Protein AF-A0A645JMU9-F1 (afdb_monomer_lite)

Organism: NCBI:txid1076179

InterPro domains:
  IPR045707 Protein of unknown function DUF6063 [PF19539] (2-125)

Sequence (129 aa):
MEFYNSQSVSSKSRDYIKVGEFLNIISDRLRDGIARADDNAEKGIAFENILERFEALKSTDNKSTSKTTKEGFINTILDFLDKQGLIYYIKGDDMIKSTKKLDSFMDWNLLNKNNYNRVLKALGEDIDE

Secondary structure (DSSP, 8-state):
----------S----PEEHHHHHHHHHHHHHHHHHHS-TT-TTS--HHHHHHHHHTSBP-SS----TTBHHHHHHHHHHHHHHTTSEEEETTTTEEEE-HHHHHHIIIIISSHHHHHHHHHHTT-----

Foldseek 3Di:
DDDDPPPPPPPPPVDWDALVNVLVVLLVLLVVLVVLDDPPPPPAPPSVVVNVQLVQQDDDPDCDLDCSHNNVVVVVVLVVCVVVVQWPQDPVRRIIGGDVVVVVCCVPACPPPVNVVVVCVNSNHDDDD

Radius of gyration: 18.77 Å; chains: 1; bounding box: 38×60×46 Å

Structure (mmCIF, N/CA/C/O backbone):
data_AF-A0A645JMU9-F1
#
_entry.id   AF-A0A645JMU9-F1
#
loop_
_atom_site.group_PDB
_atom_site.id
_atom_site.type_symbol
_atom_site.label_atom_id
_atom_site.label_alt_id
_atom_site.label_comp_id
_atom_site.label_asym_id
_atom_site.label_entity_id
_atom_site.label_seq_id
_atom_site.pdbx_PDB_ins_code
_atom_site.Cartn_x
_atom_site.Cartn_y
_atom_site.Cartn_z
_atom_site.occupancy
_atom_site.B_iso_or_equiv
_atom_site.auth_seq_id
_atom_site.auth_comp_id
_atom_site.auth_asym_id
_atom_site.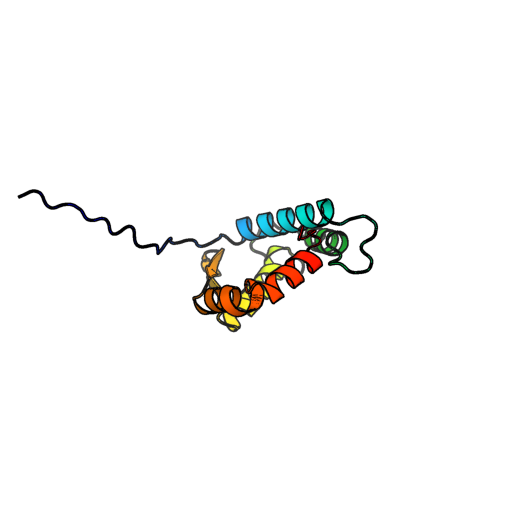auth_atom_id
_atom_site.pdbx_PDB_model_num
ATOM 1 N N . MET A 1 1 ? -17.376 -47.874 9.455 1.00 39.12 1 MET A N 1
ATOM 2 C CA . MET A 1 1 ? -17.869 -46.719 8.675 1.00 39.12 1 MET A CA 1
ATOM 3 C C . MET A 1 1 ? -16.979 -45.553 9.057 1.00 39.12 1 MET A C 1
ATOM 5 O O . MET A 1 1 ? -17.219 -44.907 10.066 1.00 39.12 1 MET A O 1
ATOM 9 N N . GLU A 1 2 ? -15.858 -45.401 8.359 1.00 40.09 2 GLU A N 1
ATOM 10 C CA . GLU A 1 2 ? -14.905 -44.328 8.643 1.00 40.09 2 GLU A CA 1
ATOM 11 C C . GLU A 1 2 ? -15.344 -43.089 7.869 1.00 40.09 2 GLU A C 1
ATOM 13 O O . GLU A 1 2 ? -15.391 -43.081 6.639 1.00 40.09 2 GLU A O 1
ATOM 18 N N . PHE A 1 3 ? -15.752 -42.063 8.612 1.00 38.88 3 PHE A N 1
ATOM 19 C CA . PHE A 1 3 ? -16.059 -40.755 8.062 1.00 38.88 3 PHE A CA 1
ATOM 20 C C . PHE A 1 3 ? -14.743 -40.113 7.625 1.00 38.88 3 PHE A C 1
ATOM 22 O O . PHE A 1 3 ? -13.937 -39.703 8.460 1.00 38.88 3 PHE A O 1
ATOM 29 N N . TYR A 1 4 ? -14.528 -40.025 6.311 1.00 44.44 4 TYR A N 1
ATOM 30 C CA . TYR A 1 4 ? -13.525 -39.134 5.746 1.00 44.44 4 TYR A CA 1
ATOM 31 C C . TYR A 1 4 ? -13.832 -37.725 6.244 1.00 44.44 4 TYR A C 1
ATOM 33 O O . TYR A 1 4 ? -14.839 -37.122 5.871 1.00 44.44 4 TYR A O 1
ATOM 41 N N . ASN A 1 5 ? -12.964 -37.211 7.111 1.00 48.78 5 ASN A N 1
ATOM 42 C CA . ASN A 1 5 ? -12.929 -35.806 7.463 1.00 48.78 5 ASN A CA 1
ATOM 43 C C . ASN A 1 5 ? -12.497 -35.048 6.202 1.00 48.78 5 ASN A C 1
ATOM 45 O O . ASN A 1 5 ? -11.313 -34.792 5.989 1.00 48.78 5 ASN A O 1
ATOM 49 N N . SER A 1 6 ? -13.453 -34.760 5.317 1.00 43.41 6 SER A N 1
ATOM 50 C CA . SER A 1 6 ? -13.262 -33.825 4.222 1.00 43.41 6 SER A CA 1
ATOM 51 C C . SER A 1 6 ? -13.115 -32.444 4.850 1.00 43.41 6 SER A C 1
ATOM 53 O O . SER A 1 6 ? -14.068 -31.667 4.934 1.00 43.41 6 SER A O 1
ATOM 55 N N . GLN A 1 7 ? -11.907 -32.134 5.319 1.00 45.12 7 GLN A N 1
ATOM 56 C CA . GLN A 1 7 ? -11.457 -30.759 5.333 1.00 45.12 7 GLN A CA 1
ATOM 57 C C . GLN A 1 7 ? -11.497 -30.308 3.879 1.00 45.12 7 GLN A C 1
ATOM 59 O O . GLN A 1 7 ? -10.565 -30.514 3.106 1.00 45.12 7 GLN A O 1
ATOM 64 N N . SER A 1 8 ? -12.629 -29.725 3.495 1.00 39.91 8 SER A N 1
ATOM 65 C CA . SER A 1 8 ? -12.686 -28.792 2.392 1.00 39.91 8 SER A CA 1
ATOM 66 C C . SER A 1 8 ? -11.651 -27.730 2.719 1.00 39.91 8 SER A C 1
ATOM 68 O O . SER A 1 8 ? -11.915 -26.814 3.500 1.00 39.91 8 SER A O 1
ATOM 70 N N . VAL A 1 9 ? -10.452 -27.878 2.162 1.00 41.41 9 VAL A N 1
ATOM 71 C CA . VAL A 1 9 ? -9.455 -26.817 2.103 1.00 41.41 9 VAL A CA 1
ATOM 72 C C . VAL A 1 9 ? -10.037 -25.787 1.138 1.00 41.41 9 VAL A C 1
ATOM 74 O O . VAL A 1 9 ? -9.699 -25.722 -0.037 1.00 41.41 9 VAL A O 1
ATOM 77 N N . SER A 1 10 ? -11.062 -25.065 1.594 1.00 43.91 10 SER A N 1
ATOM 78 C CA . SER A 1 10 ? -11.652 -23.984 0.826 1.00 43.91 10 SER A CA 1
ATOM 79 C C . SER A 1 10 ? -10.590 -22.897 0.768 1.00 43.91 10 SER A C 1
ATOM 81 O O . SER A 1 10 ? -10.087 -22.492 1.817 1.00 43.91 10 SER A O 1
ATOM 83 N N . SER A 1 11 ? -10.303 -22.386 -0.426 1.00 41.06 11 SER A N 1
ATOM 84 C CA . SER A 1 11 ? -9.356 -21.299 -0.716 1.00 41.06 11 SER A CA 1
ATOM 85 C C . SER A 1 11 ? -9.689 -19.960 -0.040 1.00 41.06 11 SER A C 1
ATOM 87 O O . SER A 1 11 ? -9.151 -18.924 -0.415 1.00 41.06 11 SER A O 1
ATOM 89 N N . LYS A 1 12 ? -10.563 -19.939 0.975 1.00 45.72 12 LYS A N 1
ATOM 90 C CA . LYS A 1 12 ? -10.631 -18.846 1.944 1.00 45.72 12 LYS A CA 1
ATOM 91 C C . LYS A 1 12 ? -9.401 -18.903 2.843 1.00 45.72 12 LYS A C 1
ATOM 93 O O . LYS A 1 12 ? -9.518 -19.140 4.045 1.00 45.72 12 LYS A O 1
ATOM 98 N N . SER A 1 13 ? -8.235 -18.646 2.263 1.00 42.97 13 SER A N 1
ATOM 99 C CA . SER A 1 13 ? -7.129 -18.191 3.078 1.00 42.97 13 SER A CA 1
ATOM 100 C C . SER A 1 13 ? -7.578 -16.896 3.752 1.00 42.97 13 SER A C 1
ATOM 102 O O . SER A 1 13 ? -8.106 -15.972 3.121 1.00 42.97 13 SER A O 1
ATOM 104 N N . ARG A 1 14 ? -7.494 -16.871 5.079 1.00 55.12 14 ARG A N 1
ATOM 105 C CA . ARG A 1 14 ? -7.672 -15.667 5.888 1.00 55.12 14 ARG A CA 1
ATOM 106 C C . ARG A 1 14 ? -6.414 -14.810 5.732 1.00 55.12 14 ARG A C 1
ATOM 108 O O . ARG A 1 14 ? -5.779 -14.499 6.729 1.00 55.12 14 ARG A O 1
ATOM 115 N N . ASP A 1 15 ? -6.063 -14.428 4.513 1.00 69.94 15 ASP A N 1
ATOM 116 C CA . ASP A 1 15 ? -4.858 -13.635 4.299 1.00 69.94 15 ASP A CA 1
ATOM 117 C C . ASP A 1 15 ? -5.229 -12.174 4.502 1.00 69.94 15 ASP A C 1
ATOM 119 O O . ASP A 1 15 ? -5.650 -11.452 3.599 1.00 69.94 15 ASP A O 1
ATOM 123 N N . TYR A 1 16 ? -5.210 -11.787 5.773 1.00 82.69 16 TYR A N 1
ATOM 124 C CA . TYR A 1 16 ? -5.047 -10.398 6.142 1.00 82.69 16 TYR A CA 1
ATOM 125 C C . TYR A 1 16 ? -3.551 -10.101 6.162 1.00 82.69 16 TYR A C 1
ATOM 127 O O . TYR A 1 16 ? -2.758 -10.922 6.615 1.00 82.69 16 TYR A O 1
ATOM 135 N N . ILE A 1 17 ? -3.179 -8.907 5.728 1.00 90.31 17 ILE A N 1
ATOM 136 C CA . ILE A 1 17 ? -1.835 -8.380 5.926 1.00 90.31 17 ILE A CA 1
ATOM 137 C C . ILE A 1 17 ? -1.866 -7.377 7.074 1.00 90.31 17 ILE A C 1
ATOM 139 O O . ILE A 1 17 ? -2.796 -6.572 7.194 1.00 90.31 17 ILE A O 1
ATOM 143 N N . LYS A 1 18 ? -0.869 -7.441 7.957 1.00 91.25 18 LYS A N 1
ATOM 144 C CA . LYS A 1 18 ? -0.711 -6.438 9.013 1.00 91.25 18 LYS A CA 1
ATOM 145 C C . LYS A 1 18 ? -0.171 -5.142 8.417 1.00 91.25 18 LYS A C 1
ATOM 147 O O . LYS A 1 18 ? 0.714 -5.186 7.574 1.00 91.25 18 LYS A O 1
ATOM 152 N N . VAL A 1 19 ? -0.637 -3.979 8.880 1.00 89.56 19 VAL A N 1
ATOM 153 C CA . VAL A 1 19 ? -0.154 -2.682 8.358 1.00 89.56 19 VAL A CA 1
ATOM 154 C C . VAL A 1 19 ? 1.367 -2.566 8.480 1.00 89.56 19 VAL A C 1
ATOM 156 O O . VAL A 1 19 ? 2.010 -2.148 7.527 1.00 89.56 19 VAL A O 1
ATOM 159 N N . GLY 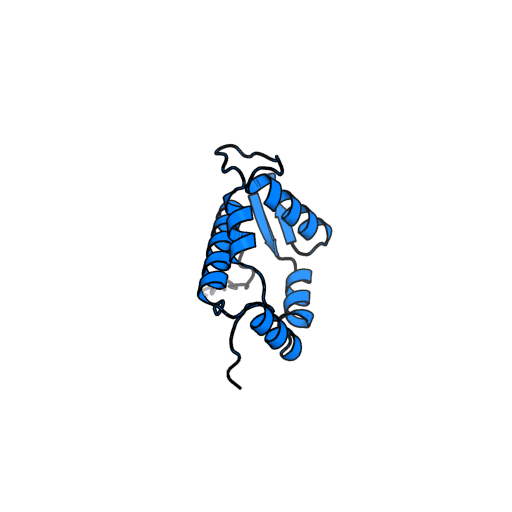A 1 20 ? 1.960 -3.010 9.594 1.00 88.38 20 GLY A N 1
ATOM 160 C CA . GLY A 1 20 ? 3.419 -3.019 9.756 1.00 88.38 20 GLY A CA 1
ATOM 161 C C . GLY A 1 20 ? 4.152 -3.892 8.729 1.00 88.38 20 GLY A C 1
ATOM 162 O O . GLY A 1 20 ? 5.182 -3.490 8.204 1.00 88.38 20 GLY A O 1
ATOM 163 N N . GLU A 1 21 ? 3.594 -5.052 8.381 1.00 90.06 21 GLU A N 1
ATOM 164 C CA . GLU A 1 21 ? 4.126 -5.903 7.308 1.00 90.06 21 GLU A CA 1
ATOM 165 C C . GLU A 1 21 ? 3.981 -5.219 5.944 1.00 90.06 21 GLU A C 1
ATOM 167 O O . GLU A 1 21 ? 4.923 -5.188 5.159 1.00 90.06 21 GLU A O 1
ATOM 172 N N . PHE A 1 22 ? 2.833 -4.587 5.693 1.00 91.06 22 PHE A N 1
ATOM 173 C CA . PHE A 1 22 ? 2.590 -3.834 4.468 1.00 91.06 22 PHE A CA 1
ATOM 174 C C . PHE A 1 22 ? 3.575 -2.668 4.289 1.00 91.06 22 PHE A C 1
ATOM 176 O O . PHE A 1 22 ? 4.040 -2.438 3.176 1.00 91.06 22 PHE A O 1
ATOM 183 N N . LEU A 1 23 ? 3.950 -1.974 5.371 1.00 90.00 23 LEU A N 1
ATOM 184 C CA . LEU A 1 23 ? 4.989 -0.937 5.342 1.00 90.00 23 LEU A CA 1
ATOM 185 C C . LEU A 1 23 ? 6.336 -1.491 4.868 1.00 90.00 23 LEU A C 1
ATOM 187 O O . LEU A 1 23 ? 6.977 -0.875 4.017 1.00 90.00 23 LEU A O 1
ATOM 191 N N . ASN A 1 24 ? 6.736 -2.658 5.377 1.00 90.25 24 ASN A N 1
ATOM 192 C CA . ASN A 1 24 ? 7.982 -3.306 4.967 1.00 90.25 24 ASN A CA 1
ATOM 193 C C . ASN A 1 24 ? 7.937 -3.691 3.484 1.00 90.25 24 ASN A C 1
ATOM 195 O O . ASN A 1 24 ? 8.861 -3.367 2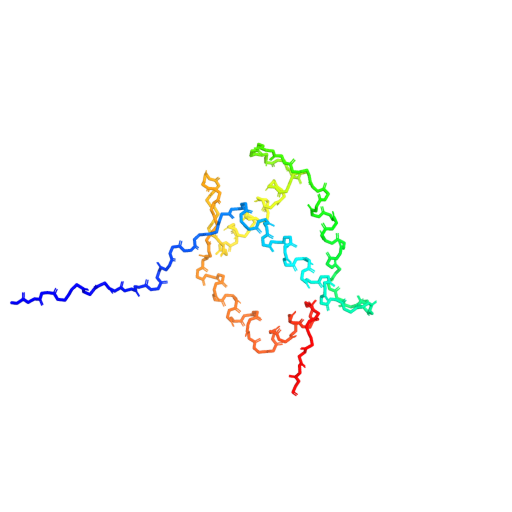.743 1.00 90.25 24 ASN A O 1
ATOM 199 N N . ILE A 1 25 ? 6.821 -4.278 3.032 1.00 92.19 25 ILE A N 1
ATOM 200 C CA . ILE A 1 25 ? 6.624 -4.615 1.616 1.00 92.19 25 ILE A CA 1
ATOM 201 C C . ILE A 1 25 ? 6.746 -3.369 0.734 1.00 92.19 25 ILE A C 1
ATOM 203 O O . ILE A 1 25 ? 7.361 -3.442 -0.324 1.00 92.19 25 ILE A O 1
ATOM 207 N N . ILE A 1 26 ? 6.189 -2.223 1.141 1.00 90.50 26 ILE A N 1
ATOM 208 C CA . ILE A 1 26 ? 6.332 -0.973 0.381 1.00 90.50 26 ILE A CA 1
ATOM 209 C C . ILE A 1 26 ? 7.808 -0.590 0.253 1.00 90.50 26 ILE A C 1
ATOM 211 O O . ILE A 1 26 ? 8.265 -0.363 -0.866 1.00 90.50 26 ILE A O 1
ATOM 215 N N . SER A 1 27 ? 8.557 -0.542 1.360 1.00 90.56 27 SER A N 1
ATOM 216 C CA . SER A 1 27 ? 9.987 -0.203 1.318 1.00 90.56 27 SER A CA 1
ATOM 217 C C . SER A 1 27 ? 10.769 -1.162 0.417 1.00 90.56 27 SER A C 1
ATOM 219 O O . SER A 1 27 ? 11.575 -0.712 -0.394 1.00 90.56 27 SER A O 1
ATOM 221 N N . ASP A 1 28 ? 10.504 -2.465 0.503 1.00 92.12 28 ASP A N 1
ATOM 222 C CA . ASP A 1 28 ? 11.197 -3.469 -0.309 1.00 92.12 28 ASP A CA 1
ATOM 223 C C . ASP A 1 28 ? 10.846 -3.338 -1.794 1.00 92.12 28 ASP A C 1
ATOM 225 O O . ASP A 1 28 ? 11.736 -3.326 -2.638 1.00 92.12 28 ASP A O 1
ATOM 229 N N . ARG A 1 29 ? 9.570 -3.118 -2.136 1.00 89.50 29 ARG A N 1
ATOM 230 C CA . ARG A 1 29 ? 9.154 -2.906 -3.532 1.00 89.50 29 ARG A CA 1
ATOM 231 C C . ARG A 1 29 ? 9.705 -1.624 -4.136 1.00 89.50 29 ARG A C 1
ATOM 233 O O . ARG A 1 29 ? 10.007 -1.608 -5.328 1.00 89.50 29 ARG A O 1
ATOM 240 N N . LEU A 1 30 ? 9.846 -0.565 -3.343 1.00 90.06 30 LEU A N 1
ATOM 241 C CA . LEU A 1 30 ? 10.492 0.665 -3.793 1.00 90.06 30 LEU A CA 1
ATOM 242 C C . LEU A 1 30 ? 11.988 0.439 -4.052 1.00 90.06 30 LEU A C 1
ATOM 244 O O . LEU A 1 30 ? 12.481 0.874 -5.086 1.00 90.06 30 LEU A O 1
ATOM 248 N N . ARG A 1 31 ? 12.690 -0.293 -3.174 1.00 90.31 31 ARG A N 1
ATOM 249 C CA . ARG A 1 31 ? 14.100 -0.675 -3.385 1.00 90.31 31 ARG A CA 1
ATOM 250 C C . ARG A 1 31 ? 14.283 -1.558 -4.615 1.00 90.31 31 ARG A C 1
ATOM 252 O O . ARG A 1 31 ? 15.172 -1.286 -5.414 1.00 90.31 31 ARG A O 1
ATOM 259 N N . ASP A 1 32 ? 13.422 -2.558 -4.797 1.00 88.25 32 ASP A N 1
ATOM 260 C CA . ASP A 1 32 ? 13.427 -3.397 -5.996 1.00 88.25 32 ASP A CA 1
ATOM 261 C C . ASP A 1 32 ? 13.229 -2.548 -7.264 1.00 88.25 32 ASP A C 1
ATOM 263 O O . ASP A 1 32 ? 13.871 -2.787 -8.282 1.00 88.25 32 ASP A O 1
ATOM 267 N N . GLY A 1 33 ? 12.331 -1.557 -7.209 1.00 84.75 33 GLY A N 1
ATOM 268 C CA . GLY A 1 33 ? 12.080 -0.626 -8.310 1.00 84.75 33 GLY A CA 1
ATOM 269 C C . GLY A 1 33 ? 13.287 0.249 -8.645 1.00 84.75 33 GLY A C 1
ATOM 270 O O . GLY A 1 33 ? 13.552 0.468 -9.819 1.00 84.75 33 GLY A O 1
ATOM 271 N N . ILE A 1 34 ? 14.055 0.691 -7.642 1.00 85.69 34 ILE A N 1
ATOM 272 C CA . ILE A 1 34 ? 15.332 1.398 -7.854 1.00 85.69 34 ILE A CA 1
ATOM 273 C C . ILE A 1 34 ? 16.355 0.464 -8.503 1.00 85.69 34 ILE A C 1
ATOM 275 O O . ILE A 1 34 ? 16.994 0.849 -9.470 1.00 85.69 34 ILE A O 1
ATOM 279 N N . ALA A 1 35 ? 16.487 -0.769 -8.008 1.00 85.00 35 ALA A N 1
ATOM 280 C CA . ALA A 1 35 ? 17.450 -1.734 -8.541 1.00 85.00 35 ALA A CA 1
ATOM 281 C C . ALA A 1 35 ? 17.148 -2.159 -9.989 1.00 85.00 35 ALA A C 1
ATOM 283 O O . ALA A 1 35 ? 18.063 -2.537 -10.714 1.00 85.00 35 ALA A O 1
ATOM 284 N N . ARG A 1 36 ? 15.872 -2.121 -10.394 1.00 78.31 36 ARG A N 1
ATOM 285 C CA . ARG A 1 36 ? 15.424 -2.392 -11.768 1.00 78.31 36 ARG A CA 1
ATOM 286 C C . ARG A 1 36 ? 15.429 -1.160 -12.670 1.00 78.31 36 ARG A C 1
ATOM 288 O O . ARG A 1 36 ? 15.353 -1.311 -13.883 1.00 78.31 36 ARG A O 1
ATOM 295 N N . ALA A 1 37 ? 15.463 0.045 -12.107 1.00 72.50 37 ALA A N 1
ATOM 296 C CA . ALA A 1 37 ? 15.472 1.259 -12.901 1.00 72.50 37 ALA A CA 1
ATOM 297 C C . ALA A 1 37 ? 16.844 1.423 -13.569 1.00 72.50 37 ALA A C 1
ATOM 299 O O . ALA A 1 37 ? 17.844 1.651 -12.896 1.00 72.50 37 ALA A O 1
ATOM 300 N N . ASP A 1 38 ? 16.878 1.332 -14.897 1.00 64.88 38 ASP A N 1
ATOM 301 C CA . ASP A 1 38 ? 18.042 1.739 -15.681 1.00 64.88 38 ASP A CA 1
ATOM 302 C C . ASP A 1 38 ? 18.321 3.241 -15.482 1.00 64.88 38 ASP A C 1
ATOM 304 O O . ASP A 1 38 ? 17.393 4.058 -15.493 1.00 64.88 38 ASP A O 1
ATOM 308 N N . ASP A 1 39 ? 19.602 3.626 -15.405 1.00 55.91 39 ASP A N 1
ATOM 309 C CA . ASP A 1 39 ? 20.085 5.014 -15.217 1.00 55.91 39 ASP A CA 1
ATOM 310 C C . ASP A 1 39 ? 19.538 6.025 -16.260 1.00 55.91 39 ASP A C 1
ATOM 312 O O . ASP A 1 39 ? 19.678 7.238 -16.107 1.00 55.91 39 ASP A O 1
ATOM 316 N N . ASN A 1 40 ? 18.893 5.548 -17.332 1.00 51.03 40 ASN A N 1
ATOM 317 C CA . ASN A 1 40 ? 18.330 6.344 -18.428 1.00 51.03 40 ASN A CA 1
ATOM 318 C C . ASN A 1 40 ? 16.809 6.599 -18.315 1.00 51.03 40 ASN A C 1
ATOM 320 O O . ASN A 1 40 ? 16.160 6.986 -19.295 1.00 51.03 40 ASN A O 1
ATOM 324 N N . ALA A 1 41 ? 16.196 6.370 -17.152 1.00 53.00 41 ALA A N 1
ATOM 325 C CA . ALA A 1 41 ? 14.743 6.407 -16.989 1.00 53.00 41 ALA A CA 1
ATOM 326 C C . ALA A 1 41 ? 14.144 7.825 -16.833 1.00 53.00 41 ALA A C 1
ATOM 328 O O . ALA A 1 41 ? 13.453 8.119 -15.860 1.00 53.00 41 ALA A O 1
ATOM 329 N N . GLU A 1 42 ? 14.263 8.686 -17.851 1.00 53.75 42 GLU A N 1
ATOM 330 C CA . GLU A 1 42 ? 13.450 9.920 -17.953 1.00 53.75 42 GLU A CA 1
ATOM 331 C C . GLU A 1 42 ? 11.932 9.641 -18.123 1.00 53.75 42 GLU A C 1
ATOM 333 O O . GLU A 1 42 ? 11.120 10.566 -18.116 1.00 53.75 42 GLU A O 1
ATOM 338 N N . LYS A 1 43 ? 11.510 8.375 -18.292 1.00 57.38 43 LYS A N 1
ATOM 339 C CA . LYS A 1 43 ? 10.116 7.990 -18.612 1.00 57.38 43 LYS A CA 1
ATOM 340 C C . LYS A 1 43 ? 9.447 7.032 -17.612 1.00 57.38 43 LYS A C 1
ATOM 342 O O . LYS A 1 43 ? 8.336 6.576 -17.885 1.00 57.38 43 LYS A O 1
ATOM 347 N N . GLY A 1 44 ? 10.094 6.725 -16.486 1.00 68.62 44 GLY A N 1
ATOM 348 C CA . GLY A 1 44 ? 9.615 5.753 -15.492 1.00 68.62 44 GLY A CA 1
ATOM 349 C C . GLY A 1 44 ? 9.059 6.369 -14.203 1.00 68.62 44 GLY A C 1
ATOM 350 O O . GLY A 1 44 ? 9.011 7.587 -14.030 1.00 68.62 44 GLY A O 1
ATOM 351 N N . ILE A 1 45 ? 8.635 5.511 -13.271 1.00 79.81 45 ILE A N 1
ATOM 352 C CA . ILE A 1 45 ? 8.352 5.916 -11.888 1.00 79.81 45 ILE A CA 1
ATOM 353 C C . ILE A 1 45 ? 9.678 6.281 -11.210 1.00 79.81 45 ILE A C 1
ATOM 355 O O . ILE A 1 45 ? 10.605 5.478 -11.184 1.00 79.81 45 ILE A O 1
ATOM 359 N N . ALA A 1 46 ? 9.761 7.472 -10.613 1.00 85.81 46 ALA A N 1
ATOM 360 C CA . ALA A 1 46 ? 10.931 7.896 -9.844 1.00 85.81 46 ALA A CA 1
ATOM 361 C C . ALA A 1 46 ? 10.957 7.212 -8.461 1.00 85.81 46 ALA A C 1
ATOM 363 O O . ALA A 1 46 ? 10.642 7.835 -7.444 1.00 85.81 46 ALA A O 1
ATOM 364 N N . PHE A 1 47 ? 11.282 5.915 -8.434 1.00 86.19 47 PHE A N 1
ATOM 365 C CA . PHE A 1 47 ? 11.277 5.091 -7.221 1.00 86.19 47 PHE A CA 1
ATOM 366 C C . PHE A 1 47 ? 12.179 5.654 -6.117 1.00 86.19 47 PHE A C 1
ATOM 368 O O . PHE A 1 47 ? 11.775 5.641 -4.957 1.00 86.19 47 PHE A O 1
ATOM 375 N N . GLU A 1 48 ? 13.336 6.220 -6.473 1.00 87.81 48 GLU A N 1
ATOM 376 C CA . GLU A 1 48 ? 14.265 6.853 -5.528 1.00 87.81 48 GLU A CA 1
ATOM 377 C C . GLU A 1 48 ? 13.615 8.034 -4.794 1.00 87.81 48 GLU A C 1
ATOM 379 O O . GLU A 1 48 ? 13.563 8.047 -3.565 1.00 87.81 48 GLU A O 1
ATOM 384 N N . ASN A 1 49 ? 12.988 8.954 -5.536 1.00 88.69 49 ASN A N 1
ATOM 385 C CA . ASN A 1 49 ? 12.271 10.097 -4.963 1.00 88.69 49 ASN A CA 1
ATOM 386 C C . ASN A 1 49 ? 11.115 9.664 -4.045 1.00 88.69 49 ASN A C 1
ATOM 388 O O . ASN A 1 49 ? 10.809 10.334 -3.055 1.00 88.69 49 ASN A O 1
ATOM 392 N N . ILE A 1 50 ? 10.419 8.573 -4.390 1.00 89.81 50 ILE A N 1
ATOM 393 C CA . ILE A 1 50 ? 9.318 8.046 -3.573 1.00 89.81 50 ILE A CA 1
ATOM 394 C C . ILE A 1 50 ? 9.869 7.396 -2.303 1.00 89.81 50 ILE A C 1
ATOM 396 O O . ILE A 1 50 ? 9.334 7.656 -1.225 1.00 89.81 50 ILE A O 1
ATOM 400 N N . LEU A 1 51 ? 10.935 6.596 -2.412 1.00 90.44 51 LEU A N 1
ATOM 401 C CA . LEU A 1 51 ? 11.580 5.952 -1.270 1.00 90.44 51 LEU A CA 1
ATOM 402 C C . LEU A 1 51 ? 12.138 6.986 -0.296 1.00 90.44 51 LEU A C 1
ATOM 404 O O . LEU A 1 51 ? 11.857 6.893 0.893 1.00 90.44 51 LEU A O 1
ATOM 408 N N . GLU A 1 52 ? 12.850 8.000 -0.787 1.00 89.19 52 GLU A N 1
ATOM 409 C CA . GLU A 1 52 ? 13.396 9.074 0.048 1.00 89.19 52 GLU A CA 1
ATOM 410 C C . GLU A 1 52 ? 12.282 9.771 0.839 1.00 89.19 52 GLU A C 1
ATOM 412 O O . GLU A 1 52 ? 12.363 9.915 2.060 1.00 89.19 52 GLU A O 1
ATOM 417 N N . ARG A 1 53 ? 11.183 10.139 0.168 1.00 89.12 53 ARG A N 1
ATOM 418 C CA . ARG A 1 53 ? 10.032 10.770 0.829 1.00 89.12 53 ARG A CA 1
ATOM 419 C C . ARG A 1 53 ? 9.343 9.843 1.821 1.00 89.12 53 ARG A C 1
ATOM 421 O O . ARG A 1 53 ? 8.875 10.318 2.853 1.00 89.12 53 ARG A O 1
ATOM 428 N N . PHE A 1 54 ? 9.248 8.554 1.508 1.00 89.06 54 PHE A N 1
ATOM 429 C CA . PHE A 1 54 ? 8.623 7.567 2.380 1.00 89.06 54 PHE A CA 1
ATOM 430 C C . PHE A 1 54 ? 9.462 7.309 3.636 1.00 89.06 54 PHE A C 1
ATOM 432 O O . PHE A 1 54 ? 8.921 7.268 4.739 1.00 89.06 54 PHE A O 1
ATOM 439 N N . GLU A 1 55 ? 10.782 7.201 3.494 1.00 87.06 55 GLU A N 1
ATOM 440 C CA . GLU A 1 55 ? 11.716 7.008 4.606 1.00 87.06 55 GLU A CA 1
ATOM 441 C C . GLU A 1 55 ? 11.908 8.281 5.448 1.00 87.06 55 GLU A C 1
ATOM 443 O O . GLU A 1 55 ? 12.134 8.182 6.651 1.00 87.06 55 GLU A O 1
ATOM 448 N N . ALA A 1 56 ? 11.733 9.471 4.862 1.00 86.88 56 ALA A N 1
ATOM 449 C CA . ALA A 1 56 ? 11.756 10.747 5.584 1.00 86.88 56 ALA A CA 1
ATOM 450 C C . ALA A 1 56 ? 10.548 10.958 6.520 1.00 86.88 56 ALA A C 1
ATOM 452 O O . ALA A 1 56 ? 10.570 11.852 7.375 1.00 86.88 56 ALA A O 1
ATOM 453 N N . LEU A 1 57 ? 9.478 10.168 6.374 1.00 85.62 57 LEU A N 1
ATOM 454 C CA . LEU A 1 57 ? 8.370 10.174 7.326 1.00 85.62 57 LEU A CA 1
ATOM 455 C C . LEU A 1 57 ? 8.854 9.668 8.687 1.00 85.62 57 LEU A C 1
ATOM 457 O O . LEU A 1 57 ? 9.621 8.713 8.786 1.00 85.62 57 LEU A O 1
ATOM 461 N N . LYS A 1 58 ? 8.363 10.287 9.763 1.00 76.31 58 LYS A N 1
ATOM 462 C CA . LYS A 1 58 ? 8.766 9.908 11.120 1.00 76.31 58 LYS A CA 1
ATOM 463 C C . LYS A 1 58 ? 8.328 8.470 11.406 1.00 76.31 58 LYS A C 1
ATOM 465 O O . LYS A 1 58 ? 7.132 8.189 11.365 1.00 76.31 58 LYS A O 1
ATOM 470 N N . SER A 1 59 ? 9.267 7.594 11.751 1.00 67.00 59 SER A N 1
ATOM 471 C CA . SER A 1 59 ? 8.946 6.343 12.443 1.00 67.00 59 SER A CA 1
ATOM 472 C C . SER A 1 59 ? 8.609 6.683 13.888 1.00 67.00 59 SER A C 1
ATOM 474 O O . SER A 1 59 ? 9.366 7.400 14.545 1.00 67.00 59 SER A O 1
ATOM 476 N N . THR A 1 60 ? 7.462 6.230 14.385 1.00 62.12 60 THR A N 1
ATOM 477 C CA . THR A 1 60 ? 7.100 6.446 15.789 1.00 62.12 60 THR A CA 1
ATOM 478 C C . THR A 1 60 ? 6.675 5.131 16.401 1.00 62.12 60 THR A C 1
ATOM 480 O O . THR A 1 60 ? 5.825 4.455 15.837 1.00 62.12 60 THR A O 1
ATOM 483 N N . ASP A 1 61 ? 7.195 4.816 17.584 1.00 58.06 61 ASP A N 1
ATOM 484 C CA . ASP A 1 61 ? 6.856 3.580 18.307 1.00 58.06 61 ASP A CA 1
ATOM 485 C C . ASP A 1 61 ? 5.395 3.552 18.795 1.00 58.06 61 ASP A C 1
ATOM 487 O O . ASP A 1 61 ? 4.872 2.518 19.209 1.00 58.06 61 ASP A O 1
ATOM 491 N N . ASN A 1 62 ? 4.713 4.698 18.732 1.00 62.78 62 ASN A N 1
ATOM 492 C CA . ASN A 1 62 ? 3.300 4.835 19.050 1.00 62.78 62 ASN A CA 1
ATOM 493 C C . ASN A 1 62 ? 2.446 4.704 17.780 1.00 62.78 62 ASN A C 1
ATOM 495 O O . ASN A 1 62 ? 2.869 5.104 16.699 1.00 62.78 62 ASN A O 1
ATOM 499 N N . LYS A 1 63 ? 1.196 4.234 17.910 1.00 63.81 63 LYS A N 1
ATOM 500 C CA . LYS A 1 63 ? 0.185 4.281 16.833 1.00 63.81 63 LYS A CA 1
ATOM 501 C C . LYS A 1 63 ? -0.213 5.731 16.523 1.00 63.81 63 LYS A C 1
ATOM 503 O O . LYS A 1 63 ? -1.304 6.186 16.862 1.00 63.81 63 LYS A O 1
ATOM 508 N N . SER A 1 64 ? 0.699 6.490 15.930 1.00 64.00 64 SER A N 1
ATOM 509 C CA . SER A 1 64 ? 0.460 7.865 15.529 1.00 64.00 64 SER A CA 1
ATOM 510 C C . SER A 1 64 ? -0.429 7.883 14.293 1.00 64.00 64 SER A C 1
ATOM 512 O O . SER A 1 64 ? -0.148 7.248 13.279 1.00 64.00 64 SER A O 1
ATOM 514 N N . THR A 1 65 ? -1.511 8.651 14.360 1.00 69.81 65 THR A N 1
ATOM 515 C CA . THR A 1 65 ? -2.392 8.913 13.215 1.00 69.81 65 THR A CA 1
ATOM 516 C C . THR A 1 65 ? -1.986 10.177 12.455 1.00 69.81 65 THR A C 1
ATOM 518 O O . THR A 1 65 ? -2.701 10.613 11.553 1.00 69.81 65 THR A O 1
ATOM 521 N N . SER A 1 66 ? -0.870 10.812 12.831 1.00 78.00 66 SER A N 1
ATOM 522 C CA . SER A 1 66 ? -0.394 12.024 12.168 1.00 78.00 66 SER A CA 1
ATOM 523 C C . SER A 1 66 ? 0.130 11.700 10.773 1.00 78.00 66 SER A C 1
ATOM 525 O O . SER A 1 66 ? 0.986 10.839 10.613 1.00 78.00 66 SER A O 1
ATOM 527 N N . LYS A 1 67 ? -0.295 12.461 9.760 1.00 75.12 67 LYS A N 1
ATOM 528 C CA . LYS A 1 67 ? 0.150 12.298 8.359 1.00 75.12 67 LYS A CA 1
ATOM 529 C C . LYS A 1 67 ? 1.658 12.483 8.148 1.00 75.12 67 LYS A C 1
ATOM 531 O O . LYS A 1 67 ? 2.158 12.214 7.065 1.00 75.12 67 LYS A O 1
ATOM 536 N N . THR A 1 68 ? 2.364 12.983 9.159 1.00 77.25 68 TH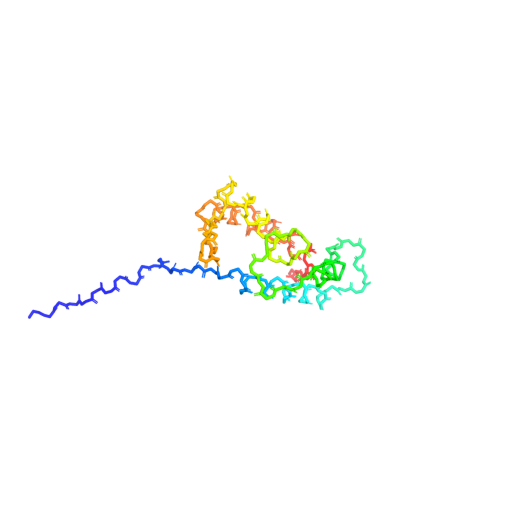R A N 1
ATOM 537 C CA . THR A 1 68 ? 3.823 13.138 9.171 1.00 77.25 68 THR A CA 1
ATOM 538 C C . THR A 1 68 ? 4.570 11.862 9.571 1.00 77.25 68 THR A C 1
ATOM 540 O O . THR A 1 68 ? 5.801 11.865 9.559 1.00 77.25 68 THR A O 1
ATOM 543 N N . THR A 1 69 ? 3.855 10.793 9.936 1.00 84.62 69 THR A N 1
ATOM 544 C CA . THR A 1 69 ? 4.419 9.469 10.234 1.00 84.62 69 THR A CA 1
ATOM 545 C C . THR A 1 69 ? 4.079 8.477 9.131 1.00 84.62 69 THR A C 1
ATOM 547 O O . THR A 1 69 ? 3.107 8.674 8.391 1.00 84.62 69 THR A O 1
ATOM 550 N N . LYS A 1 70 ? 4.873 7.406 9.017 1.00 85.00 70 LYS A N 1
ATOM 551 C CA . LYS A 1 70 ? 4.657 6.350 8.014 1.00 85.00 70 LYS A CA 1
ATOM 552 C C . LYS A 1 70 ? 3.264 5.740 8.153 1.00 85.00 70 LYS A C 1
ATOM 554 O O . LYS A 1 70 ? 2.525 5.626 7.177 1.00 85.00 70 LYS A O 1
ATOM 559 N N . GLU A 1 71 ? 2.871 5.453 9.387 1.00 84.25 71 GLU A N 1
ATOM 560 C CA . GLU A 1 71 ? 1.583 4.871 9.743 1.00 84.25 71 GLU A CA 1
ATOM 561 C C . GLU A 1 71 ? 0.439 5.825 9.398 1.00 84.25 71 GLU A C 1
ATOM 563 O O . GLU A 1 71 ? -0.510 5.425 8.733 1.00 84.25 71 GLU A O 1
ATOM 568 N N . GLY A 1 72 ? 0.514 7.103 9.782 1.00 86.62 72 GLY A N 1
ATOM 569 C CA . GLY A 1 72 ? -0.564 8.055 9.514 1.00 86.62 72 GLY A CA 1
ATOM 570 C C . GLY A 1 72 ? -0.738 8.378 8.026 1.00 86.62 72 GLY A C 1
ATOM 571 O O . GLY A 1 72 ? -1.871 8.531 7.553 1.00 86.62 72 GLY A O 1
ATOM 572 N N . PHE A 1 73 ? 0.359 8.438 7.265 1.00 88.81 73 PHE A N 1
ATOM 573 C CA . PHE A 1 73 ? 0.296 8.585 5.811 1.00 88.81 73 PHE A CA 1
ATOM 574 C C . PHE A 1 73 ? -0.361 7.363 5.157 1.00 88.81 73 PHE A C 1
ATOM 576 O O . PHE A 1 73 ? -1.340 7.510 4.422 1.00 88.81 73 PHE A O 1
ATOM 583 N N . ILE A 1 74 ? 0.099 6.153 5.487 1.00 90.38 74 ILE A N 1
ATOM 584 C CA . ILE A 1 74 ? -0.447 4.915 4.920 1.00 90.38 74 ILE A CA 1
ATOM 585 C C . ILE A 1 74 ? -1.890 4.678 5.352 1.00 90.38 74 ILE A C 1
ATOM 587 O O . ILE A 1 74 ? -2.718 4.343 4.511 1.00 90.38 74 ILE A O 1
ATOM 591 N N . ASN A 1 75 ? -2.252 4.983 6.597 1.00 90.06 75 ASN A N 1
ATOM 592 C CA . ASN A 1 75 ? -3.638 4.941 7.063 1.00 90.06 75 ASN A CA 1
ATOM 593 C C . ASN A 1 75 ? -4.563 5.816 6.212 1.00 90.06 75 ASN A C 1
ATOM 595 O O . ASN A 1 75 ? -5.701 5.434 5.961 1.00 90.06 75 ASN A O 1
ATOM 599 N N . THR A 1 76 ? -4.075 6.959 5.720 1.00 91.62 76 THR A N 1
ATOM 600 C CA . THR A 1 76 ? -4.853 7.826 4.824 1.00 91.62 76 THR A CA 1
ATOM 601 C C . THR A 1 76 ? -5.119 7.148 3.474 1.00 91.62 76 THR A C 1
ATOM 603 O O . THR A 1 76 ? -6.225 7.254 2.942 1.00 91.62 76 THR A O 1
ATOM 606 N N . ILE A 1 77 ? -4.131 6.435 2.926 1.00 92.88 77 ILE A N 1
ATOM 607 C CA . ILE A 1 77 ? -4.275 5.678 1.673 1.00 92.88 77 ILE A CA 1
ATOM 608 C C . ILE A 1 77 ? -5.205 4.478 1.879 1.00 92.88 77 ILE A C 1
ATOM 610 O O . ILE A 1 77 ? -6.120 4.270 1.085 1.00 92.88 77 ILE A O 1
ATOM 614 N N . LEU A 1 78 ? -5.018 3.720 2.960 1.00 93.62 78 LEU A N 1
ATOM 615 C CA . LEU A 1 78 ? -5.857 2.567 3.287 1.00 93.62 78 LEU A CA 1
ATOM 616 C C . LEU A 1 78 ? -7.315 2.982 3.510 1.00 93.62 78 LEU A C 1
ATOM 618 O O . LEU A 1 78 ? -8.214 2.353 2.962 1.00 93.62 78 LEU A O 1
ATOM 622 N N . ASP A 1 79 ? -7.557 4.097 4.202 1.00 94.19 79 ASP A N 1
ATOM 623 C CA . ASP A 1 79 ? -8.896 4.677 4.356 1.00 94.19 79 ASP A CA 1
ATOM 624 C C . ASP A 1 79 ? -9.541 5.031 3.020 1.00 94.19 79 ASP A C 1
ATOM 626 O O . ASP A 1 79 ? -10.749 4.876 2.840 1.00 94.19 79 ASP A O 1
ATOM 630 N N . PHE A 1 80 ? -8.754 5.556 2.083 1.00 95.56 80 PHE A N 1
ATOM 631 C CA . PHE A 1 80 ? -9.248 5.853 0.749 1.00 95.56 80 PHE A CA 1
ATOM 632 C C . PHE A 1 80 ? -9.632 4.567 0.007 1.00 95.56 80 PHE A C 1
ATOM 634 O O . PHE A 1 80 ? -10.738 4.487 -0.526 1.00 95.56 80 PHE A O 1
ATOM 641 N N . LEU A 1 81 ? -8.766 3.551 0.009 1.00 94.25 81 LEU A N 1
ATOM 642 C CA . LEU A 1 81 ? -9.017 2.270 -0.660 1.00 94.25 81 LEU A CA 1
ATOM 643 C C . LEU A 1 81 ? -10.218 1.520 -0.058 1.00 94.25 81 LEU A C 1
ATOM 645 O O . LEU A 1 81 ? -11.013 0.939 -0.801 1.00 94.25 81 LEU A O 1
ATOM 649 N N . ASP A 1 82 ? -10.379 1.576 1.265 1.00 95.00 82 ASP A N 1
ATOM 650 C CA . ASP A 1 82 ? -11.519 1.010 1.995 1.00 95.00 82 ASP A CA 1
ATOM 651 C C . ASP A 1 82 ? -12.827 1.723 1.617 1.00 95.00 82 ASP A C 1
ATOM 653 O O . ASP A 1 82 ? -13.802 1.079 1.230 1.00 95.00 82 ASP A O 1
ATOM 657 N N . LYS A 1 83 ? -12.829 3.065 1.561 1.00 95.88 83 LYS A N 1
ATOM 658 C CA . LYS A 1 83 ? -13.981 3.855 1.077 1.00 95.88 83 LYS A CA 1
ATOM 659 C C . LYS A 1 83 ? -14.362 3.549 -0.372 1.00 95.88 83 LYS A C 1
ATOM 661 O O . LYS A 1 83 ? -15.538 3.628 -0.718 1.00 95.88 83 LYS A O 1
ATOM 666 N N . GLN A 1 84 ? -13.395 3.205 -1.223 1.00 94.50 84 GLN A N 1
ATOM 667 C CA . GLN A 1 84 ? -13.662 2.760 -2.597 1.00 94.50 84 GLN A CA 1
ATOM 668 C C . GLN A 1 84 ? -14.145 1.299 -2.675 1.00 94.50 84 GLN A C 1
ATOM 670 O O . GLN A 1 84 ? -14.509 0.824 -3.759 1.00 94.50 84 GLN A O 1
ATOM 675 N N . GLY A 1 85 ? -14.168 0.579 -1.550 1.00 93.31 85 GLY A N 1
ATOM 676 C CA . GLY A 1 85 ? -14.559 -0.824 -1.453 1.00 93.31 85 GLY A CA 1
ATOM 677 C C . GLY A 1 85 ? -13.549 -1.780 -2.082 1.00 93.31 85 GLY A C 1
ATOM 678 O O . GLY A 1 85 ? -13.936 -2.868 -2.508 1.00 93.31 85 GLY A O 1
ATOM 679 N N . LEU A 1 86 ? -12.284 -1.368 -2.216 1.00 92.38 86 LEU A N 1
ATOM 680 C CA . LEU A 1 86 ? -11.207 -2.190 -2.784 1.00 92.38 86 LEU A CA 1
ATOM 681 C C . LEU A 1 86 ? -10.563 -3.089 -1.724 1.00 92.38 86 LEU A C 1
ATOM 683 O O . LEU A 1 86 ? -10.197 -4.227 -2.004 1.00 92.38 86 LEU A O 1
ATOM 687 N N . ILE A 1 87 ? -10.477 -2.601 -0.491 1.00 94.25 87 ILE A N 1
ATOM 688 C CA . ILE A 1 87 ? -9.996 -3.369 0.657 1.00 94.25 87 ILE A CA 1
ATOM 689 C C . ILE A 1 87 ? -11.008 -3.282 1.799 1.00 94.25 87 ILE A C 1
ATOM 691 O O . ILE A 1 87 ? -11.911 -2.454 1.761 1.00 94.25 87 ILE A O 1
ATOM 695 N N . TYR A 1 88 ? -10.836 -4.142 2.793 1.00 93.44 88 TYR A N 1
ATOM 696 C CA . TYR A 1 88 ? -11.343 -3.971 4.143 1.00 93.44 88 TYR A CA 1
ATOM 697 C C . TYR A 1 88 ? -10.181 -3.526 5.023 1.00 93.44 88 TYR A C 1
ATOM 699 O O . TYR A 1 88 ? -9.218 -4.285 5.184 1.00 93.44 88 TYR A O 1
ATOM 707 N N . TYR A 1 89 ? -10.269 -2.323 5.591 1.00 94.19 89 TYR A N 1
ATOM 708 C CA . TYR A 1 89 ? -9.262 -1.818 6.523 1.00 94.19 89 TYR A CA 1
ATOM 709 C C . TYR A 1 89 ? -9.763 -1.830 7.977 1.00 94.19 89 TYR A C 1
ATOM 711 O O . TYR A 1 89 ? -10.536 -0.978 8.413 1.00 94.19 89 TYR A O 1
ATOM 719 N N . ILE A 1 90 ? -9.302 -2.809 8.760 1.00 91.19 90 ILE A N 1
ATOM 720 C CA . ILE A 1 90 ? -9.683 -2.995 10.166 1.00 91.19 90 ILE A CA 1
ATOM 721 C C . ILE A 1 90 ? -8.689 -2.238 11.053 1.00 91.19 90 ILE A C 1
ATOM 723 O O . ILE A 1 90 ? -7.713 -2.805 11.545 1.00 91.19 90 ILE A O 1
ATOM 727 N N . LYS A 1 91 ? -8.951 -0.946 11.275 1.00 86.31 91 LYS A N 1
ATOM 728 C CA . LYS A 1 91 ? -8.086 -0.044 12.066 1.00 86.31 91 LYS A CA 1
ATOM 729 C C . LYS A 1 91 ? -7.774 -0.528 13.480 1.00 86.31 91 LYS A C 1
ATOM 731 O O . LYS A 1 91 ? -6.687 -0.280 13.980 1.00 86.31 91 LYS A O 1
ATOM 736 N N . GLY A 1 92 ? -8.730 -1.179 14.147 1.00 84.88 92 GLY A N 1
ATOM 737 C CA . GLY A 1 92 ? -8.527 -1.665 15.518 1.00 84.88 92 GLY A CA 1
ATOM 738 C C . GLY A 1 92 ? -7.393 -2.689 15.609 1.00 84.88 92 GLY A C 1
ATOM 739 O O . GLY A 1 92 ? -6.584 -2.640 16.535 1.00 84.88 92 GLY A O 1
ATOM 740 N N . ASP A 1 93 ? -7.290 -3.539 14.587 1.00 85.69 93 ASP A N 1
ATOM 741 C CA . ASP A 1 93 ? -6.366 -4.671 14.542 1.00 85.69 93 ASP A CA 1
ATOM 742 C C . ASP A 1 93 ? -5.176 -4.445 13.597 1.00 85.69 93 ASP A C 1
ATOM 744 O O . ASP A 1 93 ? -4.358 -5.355 13.424 1.00 85.69 93 ASP A O 1
ATOM 748 N N . ASP A 1 94 ? -5.079 -3.265 12.975 1.00 88.06 94 ASP A N 1
ATOM 749 C CA . ASP A 1 94 ? -4.129 -2.931 11.907 1.00 88.06 94 ASP A CA 1
ATOM 750 C C . ASP A 1 94 ? -4.068 -4.022 10.824 1.00 88.06 94 ASP A C 1
ATOM 752 O O . ASP A 1 94 ? -2.990 -4.496 10.458 1.00 88.06 94 ASP A O 1
ATOM 756 N N . MET A 1 95 ? -5.231 -4.472 10.348 1.00 91.38 95 MET A N 1
ATOM 757 C CA . MET A 1 95 ? -5.342 -5.527 9.337 1.00 91.38 95 MET A CA 1
ATOM 758 C C . MET A 1 95 ? -5.956 -4.996 8.047 1.00 91.38 95 MET A C 1
ATOM 760 O O . MET A 1 95 ? -6.960 -4.283 8.067 1.00 91.38 95 MET A O 1
ATOM 764 N N . ILE A 1 96 ? -5.383 -5.404 6.922 1.00 92.50 96 ILE A N 1
ATOM 765 C CA . ILE A 1 96 ? -5.873 -5.107 5.579 1.00 92.50 96 ILE A CA 1
ATOM 766 C C . ILE A 1 96 ? -6.263 -6.422 4.916 1.00 92.50 96 ILE A C 1
ATOM 768 O O . ILE A 1 96 ? -5.539 -7.411 5.013 1.00 92.50 96 ILE A O 1
ATOM 772 N N . LYS A 1 97 ? -7.393 -6.435 4.215 1.00 91.75 97 LYS A N 1
ATOM 773 C CA . LYS A 1 97 ? -7.838 -7.584 3.425 1.00 91.75 97 LYS A CA 1
ATOM 774 C C . LYS A 1 97 ? -8.397 -7.120 2.086 1.00 91.75 97 LYS A C 1
ATOM 776 O O . LYS A 1 97 ? -9.112 -6.126 2.053 1.00 91.75 97 LYS A O 1
ATOM 781 N N . SER A 1 98 ? -8.127 -7.828 0.994 1.00 89.88 98 SER A N 1
ATOM 782 C CA . SER A 1 98 ? -8.723 -7.498 -0.306 1.00 89.88 98 SER A CA 1
ATOM 783 C C . SER A 1 98 ? -10.230 -7.784 -0.341 1.00 89.88 98 SER A C 1
ATOM 785 O O . SER A 1 98 ? -10.754 -8.659 0.362 1.00 89.88 98 SER A O 1
ATOM 787 N N . THR A 1 99 ? -10.951 -7.033 -1.172 1.00 91.00 99 THR A N 1
ATOM 788 C CA . THR A 1 99 ? -12.322 -7.376 -1.560 1.00 91.00 99 THR A CA 1
ATOM 789 C C . THR A 1 99 ? -12.329 -8.045 -2.933 1.00 91.00 99 THR A C 1
ATOM 791 O O . THR A 1 99 ? -11.447 -7.819 -3.759 1.00 91.00 99 THR A O 1
ATOM 794 N N . LYS A 1 100 ? -13.416 -8.762 -3.246 1.00 88.62 100 LYS A N 1
ATOM 795 C CA . LYS A 1 100 ? -13.644 -9.317 -4.593 1.00 88.62 100 LYS A CA 1
ATOM 796 C C . LYS A 1 100 ? -13.626 -8.257 -5.699 1.00 88.62 100 LYS A C 1
ATOM 798 O O . LYS A 1 100 ? -13.394 -8.581 -6.861 1.00 88.62 100 LYS A O 1
ATOM 803 N N . LYS A 1 101 ? -13.931 -6.999 -5.355 1.00 90.06 101 LYS A N 1
ATOM 804 C CA . LYS A 1 101 ? -13.908 -5.878 -6.299 1.00 90.06 101 LYS A CA 1
ATOM 805 C C . LYS A 1 101 ? -12.478 -5.566 -6.720 1.00 90.06 101 LYS A C 1
ATOM 807 O O . LYS A 1 101 ? -12.262 -5.315 -7.899 1.00 90.06 101 LYS A O 1
ATOM 812 N N . LEU A 1 102 ? -11.529 -5.594 -5.783 1.00 88.38 102 LEU A N 1
ATOM 813 C CA . LEU A 1 102 ? -10.118 -5.434 -6.111 1.00 88.38 102 LEU A CA 1
ATOM 814 C C . LEU A 1 102 ? -9.621 -6.611 -6.946 1.00 88.38 102 LEU A C 1
ATOM 816 O O . LEU A 1 102 ? -9.019 -6.357 -7.978 1.00 88.38 102 LEU A O 1
ATOM 820 N N . ASP A 1 103 ? -9.958 -7.851 -6.582 1.00 82.81 103 ASP A N 1
ATOM 821 C CA . ASP A 1 103 ? -9.575 -9.036 -7.369 1.00 82.81 103 ASP A CA 1
ATOM 822 C C . ASP A 1 103 ? -10.069 -8.910 -8.823 1.00 82.81 103 ASP A C 1
ATOM 824 O O . ASP A 1 103 ? -9.295 -8.985 -9.773 1.00 82.81 103 ASP A O 1
ATOM 828 N N . SER A 1 104 ? -11.347 -8.559 -8.996 1.00 84.81 104 SER A N 1
ATOM 829 C CA . SER A 1 104 ? -11.930 -8.325 -10.322 1.00 84.81 104 SER A CA 1
ATOM 830 C C . SER A 1 104 ? -11.265 -7.145 -11.041 1.00 84.81 104 SER A C 1
ATOM 832 O O . SER A 1 104 ? -11.037 -7.184 -12.244 1.00 84.81 104 SER A O 1
ATOM 834 N N . PHE A 1 105 ? -10.944 -6.062 -10.336 1.00 84.56 105 PHE A N 1
ATOM 835 C CA . PHE A 1 105 ? -10.254 -4.931 -10.948 1.00 84.56 105 PHE A CA 1
ATOM 836 C C . PHE A 1 105 ? -8.849 -5.316 -11.428 1.00 84.56 105 PHE A C 1
ATOM 838 O O . PHE A 1 105 ? -8.465 -4.920 -12.530 1.00 84.56 105 PHE A O 1
ATOM 845 N N . MET A 1 106 ? -8.120 -6.112 -10.642 1.00 80.69 106 MET A N 1
ATOM 846 C CA . MET A 1 106 ? -6.803 -6.626 -11.004 1.00 80.69 106 MET A CA 1
ATOM 847 C C . MET A 1 106 ? -6.891 -7.494 -12.257 1.00 80.69 106 MET A C 1
ATOM 849 O O . MET A 1 106 ? -6.210 -7.187 -13.230 1.00 80.69 106 MET A O 1
ATOM 853 N N . ASP A 1 107 ? -7.789 -8.480 -12.289 1.00 78.12 107 ASP A N 1
ATOM 854 C CA . ASP A 1 107 ? -7.942 -9.397 -13.427 1.00 78.12 107 ASP A CA 1
ATOM 855 C C . ASP A 1 107 ? -8.328 -8.672 -14.723 1.00 78.12 107 ASP A C 1
ATOM 857 O O . ASP A 1 107 ? -7.761 -8.913 -15.790 1.00 78.12 107 ASP A O 1
ATOM 861 N N . TRP A 1 108 ? -9.293 -7.754 -14.641 1.00 76.06 108 TRP A N 1
ATOM 862 C CA . TRP A 1 108 ? -9.879 -7.133 -15.828 1.00 76.06 108 TRP A CA 1
ATOM 863 C C . TRP A 1 108 ? -9.090 -5.927 -16.341 1.00 76.06 108 TRP A C 1
ATOM 865 O O . TRP A 1 108 ? -9.055 -5.695 -17.552 1.00 76.06 108 TRP A O 1
ATOM 875 N N . ASN A 1 109 ? -8.467 -5.150 -15.447 1.00 77.50 109 ASN A N 1
ATOM 876 C CA . ASN A 1 109 ? -7.801 -3.902 -15.821 1.00 77.50 109 ASN A CA 1
ATOM 877 C C . ASN A 1 109 ? -6.282 -3.965 -15.738 1.00 77.50 109 ASN A C 1
ATOM 879 O O . ASN A 1 109 ? -5.645 -3.450 -16.647 1.00 77.50 109 ASN A O 1
ATOM 883 N N . LEU A 1 110 ? -5.688 -4.541 -14.692 1.00 72.62 110 LEU A N 1
ATOM 884 C CA . LEU A 1 110 ? -4.230 -4.482 -14.510 1.00 72.62 110 LEU A CA 1
ATOM 885 C C . LEU A 1 110 ? -3.491 -5.690 -15.085 1.00 72.62 110 LEU A C 1
ATOM 887 O O . LEU A 1 110 ? -2.424 -5.518 -15.663 1.00 72.62 110 LEU A O 1
ATOM 891 N N . LEU A 1 111 ? -4.054 -6.887 -14.953 1.00 74.12 111 LEU A N 1
ATOM 892 C CA . LEU A 1 111 ? -3.428 -8.154 -15.342 1.00 74.12 111 LEU A CA 1
ATOM 893 C C . LEU A 1 111 ? -3.877 -8.645 -16.725 1.00 74.12 111 LEU A C 1
ATOM 895 O O . LEU A 1 111 ? -3.418 -9.679 -17.205 1.00 74.12 111 LEU A O 1
ATOM 899 N N . ASN A 1 112 ? -4.740 -7.892 -17.411 1.00 77.31 112 ASN A N 1
ATOM 900 C CA . ASN A 1 112 ? -5.031 -8.134 -18.819 1.00 77.31 112 ASN A CA 1
ATOM 901 C C . ASN A 1 112 ? -3.761 -7.896 -19.649 1.00 77.31 112 ASN A C 1
ATOM 903 O O . ASN A 1 112 ? -3.151 -6.840 -19.522 1.00 77.31 112 ASN A O 1
ATOM 907 N N . LYS A 1 113 ? -3.400 -8.835 -20.532 1.00 65.62 113 LYS A N 1
ATOM 908 C CA . LYS A 1 113 ? -2.151 -8.884 -21.317 1.00 65.62 113 LYS A CA 1
ATOM 909 C C . LYS A 1 113 ? -1.679 -7.523 -21.862 1.00 65.62 113 LYS A C 1
ATOM 911 O O . LYS A 1 113 ? -0.514 -7.172 -21.716 1.00 65.62 113 LYS A O 1
ATOM 916 N N . ASN A 1 114 ? -2.589 -6.719 -22.417 1.00 70.75 114 ASN A N 1
ATOM 917 C CA . ASN A 1 114 ? -2.253 -5.398 -22.968 1.00 70.75 114 ASN A CA 1
ATOM 918 C C . ASN A 1 114 ? -1.889 -4.360 -21.891 1.00 70.75 114 ASN A C 1
ATOM 920 O O . ASN A 1 114 ? -0.976 -3.556 -22.075 1.00 70.75 114 ASN A O 1
ATOM 924 N N . ASN A 1 115 ? -2.606 -4.363 -20.767 1.00 68.94 115 ASN A N 1
ATOM 925 C CA . ASN A 1 115 ? -2.366 -3.435 -19.665 1.00 68.94 115 ASN A CA 1
ATOM 926 C C . ASN A 1 115 ? -1.246 -3.920 -18.750 1.00 68.94 115 ASN A C 1
ATOM 928 O O . ASN A 1 115 ? -0.486 -3.096 -18.258 1.00 68.94 115 ASN A O 1
ATOM 932 N N . TYR A 1 116 ? -1.095 -5.231 -18.595 1.00 73.44 116 TYR A N 1
ATOM 933 C CA . TYR A 1 116 ? -0.012 -5.855 -17.855 1.00 73.44 116 TYR A CA 1
ATOM 934 C C . TYR A 1 116 ? 1.338 -5.436 -18.431 1.00 73.44 116 TYR A C 1
ATOM 936 O O . TYR A 1 116 ? 2.150 -4.869 -17.711 1.00 73.44 116 TYR A O 1
ATOM 944 N N . ASN A 1 117 ? 1.517 -5.548 -19.751 1.00 75.25 117 ASN A N 1
ATOM 945 C CA . ASN A 1 117 ? 2.739 -5.100 -20.420 1.00 75.25 117 ASN A CA 1
ATOM 946 C C . ASN A 1 117 ? 2.995 -3.595 -20.223 1.00 75.25 117 ASN A C 1
ATOM 948 O O . ASN A 1 117 ? 4.120 -3.150 -20.002 1.00 75.25 117 ASN A O 1
ATOM 952 N N . ARG A 1 118 ? 1.938 -2.776 -20.256 1.00 73.94 118 ARG A N 1
ATOM 953 C CA . ARG A 1 118 ? 2.062 -1.337 -19.995 1.00 73.94 118 ARG A CA 1
ATOM 954 C C . ARG A 1 118 ? 2.485 -1.045 -18.553 1.00 73.94 118 ARG A C 1
ATOM 956 O O . ARG A 1 118 ? 3.276 -0.131 -18.332 1.00 73.94 118 ARG A O 1
ATOM 963 N N . VAL A 1 119 ? 1.939 -1.785 -17.593 1.00 75.88 119 VAL A N 1
ATOM 964 C CA . V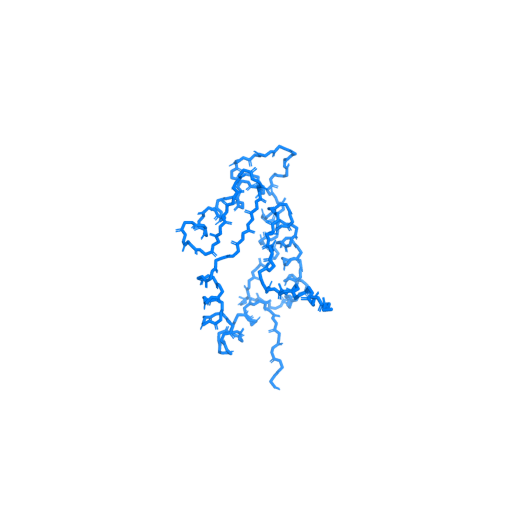AL A 1 119 ? 2.260 -1.656 -16.169 1.00 75.88 119 VAL A CA 1
ATOM 965 C C . VAL A 1 119 ? 3.687 -2.127 -15.908 1.00 75.88 119 VAL A C 1
ATOM 967 O O . VAL A 1 119 ? 4.432 -1.390 -15.276 1.00 75.88 119 VAL A O 1
ATOM 970 N N . LEU A 1 120 ? 4.102 -3.270 -16.458 1.00 75.06 120 LEU A N 1
ATOM 971 C CA . LEU A 1 120 ? 5.476 -3.771 -16.360 1.00 75.06 120 LEU A CA 1
ATOM 972 C C . LEU A 1 120 ? 6.491 -2.765 -16.905 1.00 75.06 120 LEU A C 1
ATOM 974 O O . LEU A 1 120 ? 7.426 -2.391 -16.204 1.00 75.06 120 LEU A O 1
ATOM 978 N N . LYS A 1 121 ? 6.232 -2.210 -18.093 1.00 75.81 121 LYS A N 1
ATOM 979 C CA . LYS A 1 121 ? 7.085 -1.168 -18.672 1.00 75.81 121 LYS A CA 1
ATOM 980 C C . LYS A 1 121 ? 7.157 0.091 -17.802 1.00 75.81 121 LYS A C 1
ATOM 982 O O . LYS A 1 121 ? 8.211 0.705 -17.692 1.00 75.81 121 LYS A O 1
ATOM 987 N N . ALA A 1 122 ? 6.048 0.494 -17.179 1.00 73.38 122 ALA A N 1
ATOM 988 C CA . ALA A 1 122 ? 6.035 1.628 -16.250 1.00 73.38 122 ALA A CA 1
ATOM 989 C C . ALA A 1 122 ? 6.788 1.334 -14.937 1.00 73.38 122 ALA A C 1
ATOM 991 O O . ALA A 1 122 ? 7.312 2.258 -14.315 1.00 73.38 122 ALA A O 1
ATOM 992 N N . LEU A 1 123 ? 6.842 0.062 -14.533 1.00 72.75 123 LEU A N 1
ATOM 993 C CA . LEU A 1 123 ? 7.607 -0.433 -13.388 1.00 72.75 123 LEU A CA 1
ATOM 994 C C . LEU A 1 123 ? 9.088 -0.696 -13.718 1.00 72.75 123 LEU A C 1
ATOM 996 O O . LEU A 1 123 ? 9.834 -1.058 -12.811 1.00 72.75 123 LEU A O 1
ATOM 1000 N N . GLY A 1 124 ? 9.511 -0.477 -14.968 1.00 66.44 124 GLY A N 1
ATOM 1001 C CA . GLY A 1 124 ? 10.897 -0.646 -15.409 1.00 66.44 124 GLY A CA 1
ATOM 1002 C C . GLY A 1 124 ? 11.288 -2.089 -15.727 1.00 66.44 124 GLY A C 1
ATOM 1003 O O . GLY A 1 124 ? 12.471 -2.394 -15.730 1.00 66.44 124 GLY A O 1
ATOM 1004 N N . GLU A 1 125 ? 10.327 -2.986 -15.962 1.00 66.94 125 GLU A N 1
ATOM 1005 C CA . GLU A 1 125 ? 10.630 -4.340 -16.435 1.00 66.94 125 GLU A CA 1
ATOM 1006 C C . GLU A 1 125 ? 10.714 -4.379 -17.966 1.00 66.94 125 GLU A C 1
ATOM 1008 O O . GLU A 1 125 ? 9.807 -3.901 -18.662 1.00 66.94 125 GLU A O 1
ATOM 1013 N N . ASP A 1 126 ? 11.790 -4.983 -18.477 1.00 60.12 126 ASP A N 1
ATOM 1014 C CA . ASP A 1 126 ? 11.914 -5.352 -19.882 1.00 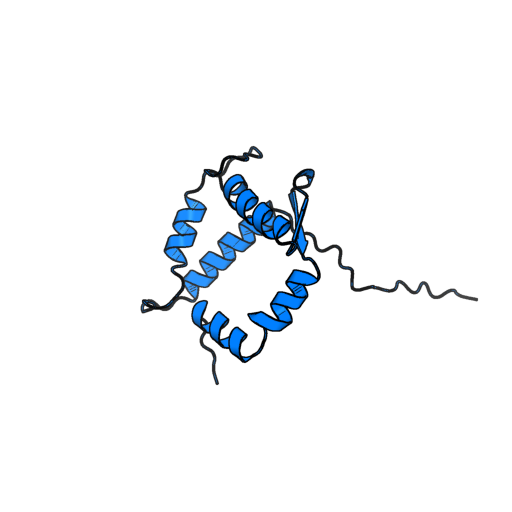60.12 126 ASP A CA 1
ATOM 1015 C C . ASP A 1 126 ? 11.049 -6.579 -20.163 1.00 60.12 126 ASP A C 1
ATOM 1017 O O . ASP A 1 126 ? 11.146 -7.619 -19.510 1.00 60.12 126 ASP A O 1
ATOM 1021 N N . ILE A 1 127 ? 10.158 -6.435 -21.137 1.00 58.34 127 ILE A N 1
ATOM 1022 C CA . ILE A 1 127 ? 9.325 -7.528 -21.619 1.00 58.34 127 ILE A CA 1
ATOM 1023 C C . ILE A 1 127 ? 10.064 -8.097 -22.819 1.00 58.34 127 ILE A C 1
ATOM 1025 O O . ILE A 1 127 ? 9.993 -7.516 -23.902 1.00 58.34 127 ILE A O 1
ATOM 1029 N N . ASP A 1 128 ? 10.792 -9.191 -22.613 1.00 56.06 128 ASP A N 1
ATOM 1030 C CA . ASP A 1 128 ? 11.310 -9.989 -23.723 1.00 56.06 128 ASP A CA 1
ATOM 1031 C C . ASP A 1 128 ? 10.108 -10.520 -24.528 1.00 56.06 128 ASP A C 1
ATOM 1033 O O . ASP A 1 128 ? 9.276 -11.270 -24.003 1.00 56.06 128 ASP A O 1
ATOM 1037 N N . GLU A 1 129 ? 9.977 -10.063 -25.777 1.00 45.88 129 GLU A N 1
ATOM 1038 C CA . GLU A 1 129 ? 9.025 -10.599 -26.766 1.00 45.88 129 GLU A CA 1
ATOM 1039 C C . GLU A 1 129 ? 9.469 -11.959 -27.317 1.00 45.88 129 GLU A C 1
ATOM 1041 O O . GLU A 1 129 ? 10.665 -12.116 -27.659 1.00 45.88 129 GLU A O 1
#

pLDDT: mean 77.02, std 16.28, range [38.88, 95.88]